Protein AF-A0A944YW62-F1 (afdb_monomer_lite)

pLDDT: mean 76.01, std 12.72, range [38.03, 91.94]

Radius of gyration: 15.06 Å; chains: 1; bounding box: 38×23×49 Å

Secondary structure (DSSP, 8-state):
-HHHHHHHHHHHH----SSTTHHHHHHHHHHHHHHHHHHHHHHHTTTSTHHHHHHHHHHHHHHHHHHHHHHT-S-HHHHHHHHHHHHHHHHHHHHHHHHHT---HHHHHHHHHHHHHHHHHHHHHHHHHHHT--

Sequence (134 aa):
LGAMIALAGRYISGITPRNPWLNPLVLILASGVGWILALEFGSEYWKMVWSWIGSGIIGGVFVGIGLVIAWRLKRIWMVIVLTTLAGGLGGLVFALSDFFGFDEFFPLFITWQGILLLGIGIAIQIDSRKSSIF

Foldseek 3Di:
DLVVLLVLLCVLQVDQFPDNPVLSVLLVVLLVVLQVVLVVQCVVCVVDLCSLLVSLLSNLQSNLVSLCRSRVQPPSVQSNVLSSVLSNVLSVLVSVCVVVVNPCPPVSVVVSVVSNSVSSSVSSVVSVVVVVPD

Structure (mmCIF, N/CA/C/O backbone):
data_AF-A0A944YW62-F1
#
_entry.id   AF-A0A944YW62-F1
#
loop_
_atom_site.group_PDB
_atom_site.id
_atom_site.type_symbol
_atom_site.label_atom_id
_atom_site.label_alt_id
_atom_site.label_comp_id
_atom_site.label_asym_id
_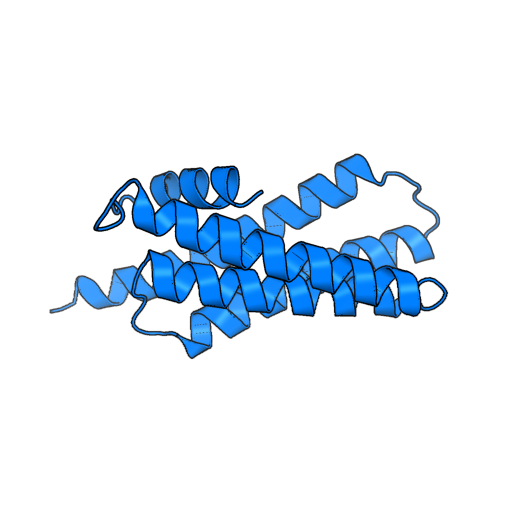atom_site.label_entity_id
_atom_site.label_seq_id
_atom_site.pdbx_PDB_ins_code
_atom_site.Cartn_x
_atom_site.Cartn_y
_atom_site.Cartn_z
_atom_site.occupancy
_atom_site.B_iso_or_equiv
_atom_site.auth_seq_id
_atom_site.auth_comp_id
_atom_site.auth_asym_id
_atom_site.auth_atom_id
_atom_site.pdbx_PDB_model_num
ATOM 1 N N . LEU A 1 1 ? -6.628 -8.048 -4.691 1.00 55.25 1 LEU A N 1
ATOM 2 C CA . LEU A 1 1 ? -5.844 -7.237 -3.731 1.00 55.25 1 LEU A CA 1
ATOM 3 C C . LEU A 1 1 ? -6.602 -6.931 -2.441 1.00 55.25 1 LEU A C 1
ATOM 5 O O . LEU A 1 1 ? -6.237 -7.471 -1.408 1.00 55.25 1 LEU A O 1
ATOM 9 N N . GLY A 1 2 ? -7.685 -6.148 -2.489 1.00 49.56 2 GLY A N 1
ATOM 10 C CA . GLY A 1 2 ? -8.418 -5.742 -1.282 1.00 49.56 2 GLY A CA 1
ATOM 11 C C . GLY A 1 2 ? -8.929 -6.901 -0.414 1.00 49.56 2 GLY A C 1
ATOM 12 O O . GLY A 1 2 ? -8.899 -6.797 0.803 1.00 49.56 2 GLY A O 1
ATOM 13 N N . ALA A 1 3 ? -9.302 -8.041 -1.011 1.00 50.75 3 ALA A N 1
ATOM 14 C CA . ALA A 1 3 ? -9.676 -9.244 -0.260 1.00 50.75 3 ALA A CA 1
ATOM 15 C C . ALA A 1 3 ? -8.488 -9.863 0.505 1.00 50.75 3 ALA A C 1
ATOM 17 O O . ALA A 1 3 ? -8.643 -10.269 1.653 1.00 50.75 3 ALA A O 1
ATOM 18 N N . MET A 1 4 ? -7.288 -9.876 -0.092 1.00 58.91 4 MET A N 1
ATOM 19 C CA . MET A 1 4 ? -6.062 -10.326 0.582 1.00 58.91 4 MET A CA 1
ATOM 20 C C . MET A 1 4 ? -5.639 -9.349 1.678 1.00 58.91 4 MET A C 1
ATOM 22 O O . MET A 1 4 ? -5.284 -9.785 2.764 1.00 58.91 4 MET A O 1
ATOM 26 N N . ILE A 1 5 ? -5.750 -8.039 1.433 1.00 58.56 5 ILE A N 1
ATOM 27 C CA . ILE A 1 5 ? -5.495 -7.008 2.447 1.00 58.56 5 ILE A CA 1
ATOM 28 C C . ILE A 1 5 ? -6.485 -7.142 3.611 1.00 58.56 5 ILE A C 1
ATOM 30 O O . ILE A 1 5 ? -6.089 -7.040 4.768 1.00 58.56 5 ILE A O 1
ATOM 34 N N . ALA A 1 6 ? -7.756 -7.436 3.333 1.00 58.38 6 ALA A N 1
ATOM 35 C CA . ALA A 1 6 ? -8.756 -7.646 4.371 1.00 58.38 6 ALA A CA 1
ATOM 36 C C . ALA A 1 6 ? -8.496 -8.916 5.198 1.00 58.38 6 ALA A C 1
ATOM 38 O O . ALA A 1 6 ? -8.597 -8.880 6.425 1.00 58.38 6 ALA A O 1
ATOM 39 N N . LEU A 1 7 ? -8.134 -10.026 4.545 1.00 60.62 7 LEU A N 1
ATOM 40 C CA . LEU A 1 7 ? -7.780 -11.282 5.215 1.00 60.62 7 LEU A CA 1
ATOM 41 C C . LEU A 1 7 ? -6.497 -11.143 6.043 1.00 60.62 7 LEU A C 1
ATOM 43 O O . LEU A 1 7 ? -6.485 -11.529 7.210 1.00 60.62 7 LEU A O 1
ATOM 47 N N . ALA A 1 8 ? -5.452 -10.537 5.480 1.00 60.47 8 ALA A N 1
ATOM 48 C CA . ALA A 1 8 ? -4.191 -10.285 6.170 1.00 60.47 8 ALA A CA 1
ATOM 49 C C . ALA A 1 8 ? -4.368 -9.295 7.329 1.00 60.47 8 ALA A C 1
ATOM 51 O O . ALA A 1 8 ? -3.894 -9.554 8.430 1.00 60.47 8 ALA A O 1
ATOM 52 N N . GLY A 1 9 ? -5.1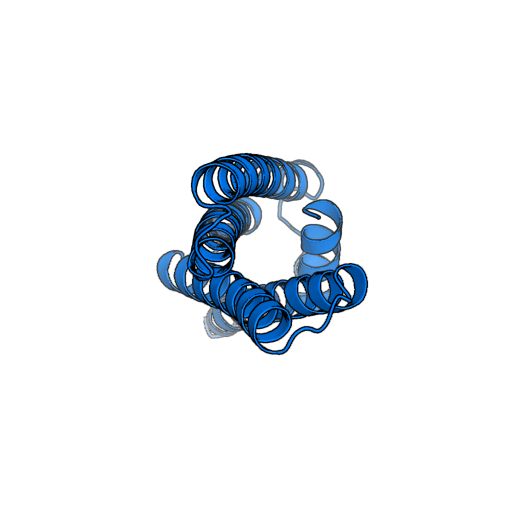21 -8.208 7.133 1.00 57.47 9 GLY A N 1
ATOM 53 C CA . GLY A 1 9 ? -5.466 -7.264 8.196 1.00 57.47 9 GLY A CA 1
ATOM 54 C C . GLY A 1 9 ? -6.230 -7.934 9.339 1.00 57.47 9 GLY A C 1
ATOM 55 O O . GLY A 1 9 ? -5.921 -7.702 10.506 1.00 57.47 9 GLY A O 1
ATOM 56 N N . ARG A 1 10 ? -7.174 -8.832 9.032 1.00 59.56 10 ARG A N 1
ATOM 57 C CA . ARG A 1 10 ? -7.897 -9.624 10.042 1.00 59.56 10 ARG A CA 1
ATOM 58 C C . ARG A 1 10 ? -6.978 -10.599 10.785 1.00 59.56 10 ARG A C 1
ATOM 60 O O . ARG A 1 10 ? -7.080 -10.699 12.003 1.00 59.56 10 ARG A O 1
ATOM 67 N N . TYR A 1 11 ? -6.085 -11.285 10.072 1.00 59.00 11 TYR A N 1
ATOM 68 C CA . TYR A 1 11 ? -5.143 -12.244 10.658 1.00 59.00 11 TYR A CA 1
ATOM 69 C C . TYR A 1 11 ? -4.089 -11.562 11.547 1.00 59.00 11 TYR A C 1
ATOM 71 O O . TYR A 1 11 ? -3.813 -12.032 12.644 1.00 59.00 11 TYR A O 1
ATOM 79 N N . ILE A 1 12 ? -3.543 -10.423 11.108 1.00 58.00 12 ILE A N 1
ATOM 80 C CA . ILE A 1 12 ? -2.482 -9.683 11.812 1.00 58.00 12 ILE A CA 1
ATOM 81 C C . ILE A 1 12 ? -3.028 -8.898 13.009 1.00 58.00 12 ILE A C 1
ATOM 83 O O . ILE A 1 12 ? -2.352 -8.782 14.028 1.00 58.00 12 ILE A O 1
ATOM 87 N N . SER A 1 13 ? -4.225 -8.320 12.892 1.00 53.41 13 SER A N 1
ATOM 88 C CA . SER A 1 13 ? -4.772 -7.467 13.952 1.00 53.41 13 SER A CA 1
ATOM 89 C C . SER A 1 13 ? -5.420 -8.249 15.089 1.00 53.41 13 SER A C 1
ATOM 91 O O . SER A 1 13 ? -5.558 -7.701 16.176 1.00 53.41 13 SER A O 1
ATOM 93 N N . GLY A 1 14 ? -5.864 -9.492 14.855 1.00 52.81 14 GLY A N 1
ATOM 94 C CA . GLY A 1 14 ? -6.710 -10.227 15.805 1.00 52.81 14 GLY A CA 1
ATOM 95 C C . GLY A 1 14 ? -8.065 -9.549 16.075 1.00 52.81 14 GLY A C 1
ATOM 96 O O . GLY A 1 14 ? -8.836 -10.020 16.907 1.00 52.81 14 GLY A O 1
ATOM 97 N N . ILE A 1 15 ? -8.370 -8.451 15.373 1.00 51.44 15 ILE A N 1
ATOM 98 C CA . ILE A 1 15 ? -9.554 -7.620 15.570 1.00 51.44 15 ILE A CA 1
ATOM 99 C C . ILE A 1 15 ? -10.524 -7.907 14.428 1.00 51.44 15 ILE A C 1
ATOM 101 O O . ILE A 1 15 ? -10.248 -7.654 13.252 1.00 51.44 15 ILE A O 1
ATOM 105 N N . THR A 1 16 ? -11.699 -8.424 14.772 1.00 51.44 16 THR A N 1
ATOM 106 C CA . THR A 1 16 ? -12.803 -8.586 13.828 1.00 51.44 16 THR A CA 1
ATOM 107 C C . THR A 1 16 ? -13.298 -7.200 13.397 1.00 51.44 16 THR A C 1
ATOM 109 O O . THR A 1 16 ? -13.665 -6.397 14.260 1.00 51.44 16 THR A O 1
ATOM 112 N N . PRO A 1 17 ? -13.345 -6.879 12.090 1.00 52.19 17 PRO A N 1
ATOM 113 C CA . PRO A 1 17 ? -13.990 -5.653 11.640 1.00 52.19 17 PRO A CA 1
ATOM 114 C C . PRO A 1 17 ? -15.444 -5.627 12.128 1.00 52.19 17 PRO A C 1
ATOM 116 O O . PRO A 1 17 ? -16.146 -6.636 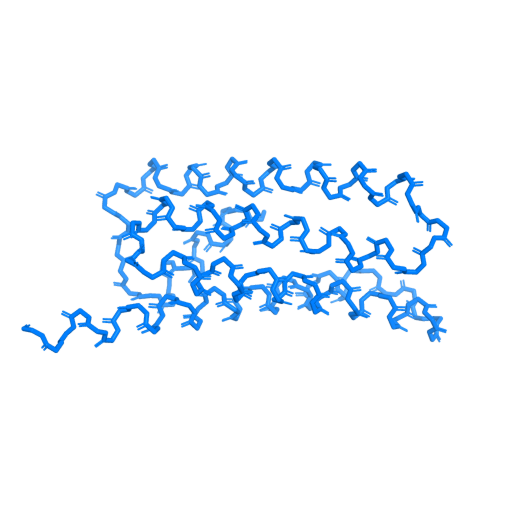12.058 1.00 52.19 17 PRO A O 1
ATOM 119 N N . ARG A 1 18 ? -15.892 -4.467 12.627 1.00 53.34 18 ARG A N 1
ATOM 120 C CA . ARG A 1 18 ? -17.188 -4.292 13.316 1.00 53.34 18 ARG A CA 1
ATOM 121 C C . ARG A 1 18 ? -18.387 -4.779 12.492 1.00 53.34 18 ARG A C 1
ATOM 123 O O . ARG A 1 18 ? -19.376 -5.217 13.068 1.00 53.34 18 ARG A O 1
ATOM 130 N N . ASN A 1 19 ? -18.280 -4.725 11.161 1.00 61.28 19 ASN A N 1
ATOM 131 C CA . ASN A 1 19 ? -19.125 -5.484 10.248 1.00 61.28 19 ASN A CA 1
ATOM 132 C C . ASN A 1 19 ? -18.226 -6.301 9.294 1.00 61.28 19 ASN A C 1
ATOM 134 O O . ASN A 1 19 ? -17.535 -5.706 8.461 1.00 61.28 19 ASN A O 1
ATOM 138 N N . PRO A 1 20 ? -18.215 -7.642 9.399 1.00 59.66 20 PRO A N 1
ATOM 139 C CA . PRO A 1 20 ? -17.287 -8.498 8.664 1.00 59.66 20 PRO A CA 1
ATOM 140 C C . PRO A 1 20 ? -17.522 -8.530 7.148 1.00 59.66 20 PRO A C 1
ATOM 142 O O . PRO A 1 20 ? -16.681 -9.070 6.441 1.00 59.66 20 PRO A O 1
ATOM 145 N N . TRP A 1 21 ? -18.616 -7.946 6.647 1.00 58.00 21 TRP A N 1
ATOM 146 C CA . TRP A 1 21 ? -18.933 -7.892 5.216 1.00 58.00 21 TRP A CA 1
ATOM 147 C C . TRP A 1 21 ? -18.761 -6.496 4.607 1.00 58.00 21 TRP A C 1
ATOM 149 O O . TRP A 1 21 ? -18.099 -6.352 3.582 1.00 58.00 21 TRP A O 1
ATOM 159 N N . LEU A 1 22 ? -19.299 -5.453 5.248 1.00 66.00 22 LEU A N 1
ATOM 160 C CA . LEU A 1 22 ? -19.248 -4.087 4.703 1.00 66.00 22 LEU A CA 1
ATOM 161 C C . LEU A 1 22 ? -17.850 -3.461 4.781 1.00 66.00 22 LEU A C 1
ATOM 163 O O . LEU A 1 22 ? -17.435 -2.763 3.860 1.00 66.00 22 LEU A O 1
ATOM 167 N N . ASN A 1 23 ? -17.097 -3.727 5.848 1.00 69.50 23 ASN A N 1
ATOM 168 C CA . ASN A 1 23 ? -15.793 -3.095 6.040 1.00 69.50 23 ASN A CA 1
ATOM 169 C C . ASN A 1 23 ? -14.734 -3.615 5.047 1.00 69.50 23 ASN A C 1
ATOM 171 O O . ASN A 1 23 ? -14.057 -2.792 4.429 1.00 69.50 23 ASN A O 1
ATOM 175 N N . PRO A 1 24 ? -14.612 -4.936 4.801 1.00 65.69 24 PRO A N 1
ATOM 176 C CA . PRO A 1 24 ? -13.760 -5.439 3.724 1.00 65.69 24 PRO A CA 1
ATOM 177 C C . PRO A 1 24 ? -14.172 -4.913 2.352 1.00 65.69 24 PRO A C 1
ATOM 179 O O . PRO A 1 24 ? -13.308 -4.625 1.532 1.00 65.69 24 PRO A O 1
ATOM 182 N N . LEU A 1 25 ? -15.476 -4.753 2.107 1.00 74.75 25 LEU A N 1
ATOM 183 C CA . LEU A 1 25 ? -15.992 -4.258 0.835 1.00 74.75 25 LEU A CA 1
ATOM 184 C C . LEU A 1 25 ? -15.579 -2.803 0.580 1.00 74.75 25 LEU A C 1
ATOM 186 O O . LEU A 1 25 ? -15.106 -2.495 -0.510 1.00 74.75 25 LEU A O 1
ATOM 190 N N . VAL A 1 26 ? -15.648 -1.930 1.589 1.00 79.62 26 VAL A N 1
ATOM 191 C CA . VAL A 1 26 ? -15.151 -0.546 1.480 1.00 79.62 26 VAL A CA 1
ATOM 192 C C . VAL A 1 26 ? -13.651 -0.510 1.194 1.00 79.62 26 VAL A C 1
ATOM 194 O O . VAL A 1 26 ? -13.212 0.236 0.321 1.00 79.62 26 VAL A O 1
ATOM 197 N N . LEU A 1 27 ? -12.863 -1.345 1.876 1.00 80.25 27 LEU A N 1
ATOM 198 C CA . LEU A 1 27 ? -11.428 -1.450 1.614 1.00 80.25 27 LEU A CA 1
ATOM 199 C C . LEU A 1 27 ? -11.150 -1.945 0.186 1.00 80.25 27 LEU A C 1
ATOM 201 O O . LEU A 1 27 ? -10.259 -1.416 -0.479 1.00 80.25 27 LEU A O 1
ATOM 205 N N . ILE A 1 28 ? -11.902 -2.940 -0.294 1.00 75.81 28 ILE A N 1
ATOM 206 C CA . ILE A 1 28 ? -11.786 -3.471 -1.658 1.00 75.81 28 ILE A CA 1
ATOM 207 C C . ILE A 1 28 ? -12.104 -2.392 -2.688 1.00 75.81 28 ILE A C 1
ATOM 209 O O . ILE A 1 28 ? -11.326 -2.222 -3.622 1.00 75.81 28 ILE A O 1
ATOM 213 N N . LEU A 1 29 ? -13.198 -1.652 -2.504 1.00 82.50 29 LEU A N 1
ATOM 214 C CA . LEU A 1 29 ? -13.597 -0.580 -3.413 1.00 82.50 29 LEU A CA 1
ATOM 215 C C . LEU A 1 29 ? -12.568 0.552 -3.423 1.00 82.50 29 LEU A C 1
ATOM 217 O O . LEU A 1 29 ? -12.116 0.941 -4.494 1.00 82.50 29 LEU A O 1
ATOM 221 N N . ALA A 1 30 ? -12.131 1.022 -2.252 1.00 85.38 30 ALA A N 1
ATOM 222 C CA . ALA A 1 30 ? -11.110 2.063 -2.151 1.00 85.38 30 ALA A CA 1
ATOM 223 C C . ALA A 1 30 ? -9.786 1.625 -2.796 1.00 85.38 30 ALA A C 1
ATOM 225 O O . ALA A 1 30 ? -9.203 2.372 -3.577 1.00 85.38 30 ALA A O 1
ATOM 226 N N . SER A 1 31 ? -9.354 0.384 -2.545 1.00 84.25 31 SER A N 1
ATOM 227 C CA . SER A 1 31 ? -8.164 -0.186 -3.190 1.00 84.25 31 SER A CA 1
ATOM 228 C C . SER A 1 31 ? -8.340 -0.307 -4.705 1.00 84.25 31 SER A C 1
ATOM 230 O O . SER A 1 31 ? -7.392 -0.072 -5.442 1.00 84.25 31 SER A O 1
ATOM 232 N N . GLY A 1 32 ? -9.537 -0.674 -5.174 1.00 81.75 32 GLY A N 1
ATOM 233 C CA . GLY A 1 32 ? -9.856 -0.775 -6.597 1.00 81.75 32 GLY A CA 1
ATOM 234 C C . GLY A 1 32 ? -9.768 0.575 -7.302 1.00 81.75 32 GLY A C 1
ATOM 235 O O . GLY A 1 32 ? -9.101 0.676 -8.325 1.00 81.75 32 GLY A O 1
ATOM 236 N N . VAL A 1 33 ? -10.354 1.622 -6.713 1.00 87.75 33 VAL A N 1
ATOM 237 C CA . VAL A 1 33 ? -10.249 3.000 -7.225 1.00 87.75 33 VAL A CA 1
ATOM 238 C C . VAL A 1 33 ? -8.791 3.456 -7.261 1.00 87.75 33 VAL A C 1
ATOM 240 O O . VAL A 1 33 ? -8.328 3.946 -8.287 1.00 87.75 33 VAL A O 1
ATOM 243 N N . GLY A 1 34 ? -8.045 3.233 -6.176 1.00 87.50 34 GLY A N 1
ATOM 244 C CA . GLY A 1 34 ? -6.621 3.560 -6.126 1.00 87.50 34 GLY A CA 1
ATOM 245 C C . GLY A 1 34 ? -5.799 2.845 -7.192 1.00 87.50 34 GLY A C 1
ATOM 246 O O . GLY A 1 34 ? -4.876 3.430 -7.748 1.00 87.50 34 GLY A O 1
ATOM 247 N N . TRP A 1 35 ? -6.146 1.597 -7.503 1.00 83.44 35 TRP A N 1
ATOM 248 C CA . TRP A 1 35 ? -5.459 0.816 -8.525 1.00 83.44 35 TRP A CA 1
ATOM 249 C C . TRP A 1 35 ? -5.762 1.310 -9.942 1.00 83.44 35 TRP A C 1
ATOM 251 O O . TRP A 1 35 ? -4.844 1.415 -10.747 1.00 83.44 35 TRP A O 1
ATOM 261 N N . ILE A 1 36 ? -7.016 1.674 -10.231 1.00 87.56 36 ILE A N 1
ATOM 262 C CA . ILE A 1 36 ? -7.400 2.269 -11.522 1.00 87.56 36 ILE A CA 1
ATOM 263 C C . ILE A 1 36 ? -6.635 3.577 -11.748 1.00 87.56 36 ILE A C 1
ATOM 265 O O . ILE A 1 36 ? -5.987 3.733 -12.777 1.00 87.56 36 ILE A O 1
ATOM 269 N N . LEU A 1 37 ? -6.620 4.468 -10.753 1.00 88.75 37 LEU A N 1
ATOM 270 C CA . LEU A 1 37 ? -5.902 5.744 -10.848 1.00 88.75 37 LEU A CA 1
ATOM 271 C C . LEU A 1 37 ? -4.383 5.559 -10.951 1.00 88.75 37 LEU A C 1
ATOM 273 O O . LEU A 1 37 ? -3.715 6.299 -11.667 1.00 88.75 37 LEU A O 1
ATOM 277 N N . ALA A 1 38 ? -3.827 4.563 -10.257 1.00 87.00 38 ALA A N 1
ATOM 278 C CA . ALA A 1 38 ? -2.415 4.218 -10.372 1.00 87.00 38 ALA A CA 1
ATOM 279 C C . ALA A 1 38 ? -2.062 3.714 -11.782 1.00 87.00 38 ALA A C 1
ATOM 281 O O . ALA A 1 38 ? -1.000 4.054 -12.294 1.00 87.00 38 ALA A O 1
ATOM 282 N N . LEU A 1 39 ? -2.943 2.939 -12.426 1.00 83.62 39 LEU A N 1
ATOM 283 C CA . LEU A 1 39 ? -2.748 2.496 -13.808 1.00 83.62 39 LEU A CA 1
ATOM 284 C C . LEU A 1 39 ? -2.861 3.644 -14.808 1.00 83.62 39 LEU A C 1
ATOM 286 O O . LEU A 1 39 ? -2.031 3.728 -15.709 1.00 83.62 39 LEU A O 1
ATOM 290 N N . GLU A 1 40 ? -3.849 4.525 -14.649 1.00 89.50 40 GLU A N 1
ATOM 291 C CA . GLU A 1 40 ? -3.995 5.714 -15.497 1.00 89.50 40 GLU A CA 1
ATOM 292 C C . GLU A 1 40 ? -2.735 6.581 -15.418 1.00 89.50 40 GLU A C 1
ATOM 294 O O . GLU A 1 40 ? -2.102 6.835 -16.444 1.00 89.50 40 GLU A O 1
ATOM 299 N N . PHE A 1 41 ? -2.292 6.911 -14.201 1.00 89.12 41 PHE A N 1
ATOM 300 C CA . PHE A 1 41 ? -1.063 7.670 -13.977 1.00 89.12 41 PHE A CA 1
ATOM 301 C C . PHE A 1 41 ? 0.170 6.962 -14.559 1.00 89.12 41 PHE A C 1
ATOM 303 O O . PHE A 1 41 ? 0.961 7.564 -15.283 1.00 89.12 41 PHE A O 1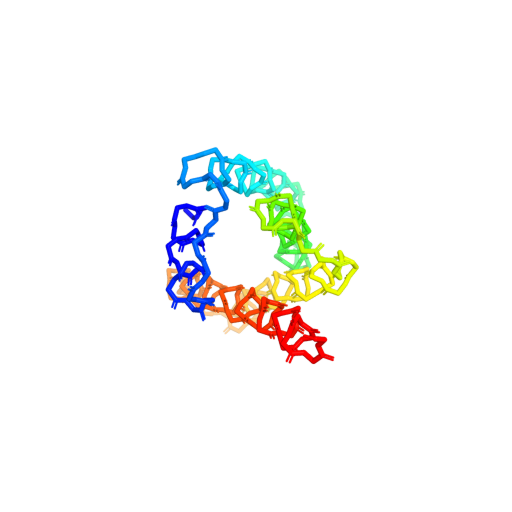
ATOM 310 N N . GLY A 1 42 ? 0.335 5.666 -14.287 1.00 84.69 42 GLY A N 1
ATOM 311 C CA . GLY A 1 42 ? 1.444 4.880 -14.823 1.00 84.69 42 GLY A CA 1
ATOM 312 C C . GLY A 1 42 ? 1.463 4.848 -16.354 1.00 84.69 42 GLY A C 1
ATOM 313 O O . GLY A 1 42 ? 2.530 4.946 -16.952 1.00 84.69 42 GLY A O 1
ATOM 314 N N . SER A 1 43 ? 0.293 4.771 -16.993 1.00 83.75 43 SER A N 1
ATOM 315 C CA . SER A 1 43 ? 0.168 4.755 -18.455 1.00 83.75 43 SER A CA 1
ATOM 316 C C . SER A 1 43 ? 0.499 6.104 -19.096 1.00 83.75 43 SER A C 1
ATOM 318 O O . SER A 1 43 ? 1.165 6.147 -20.132 1.00 83.75 43 SER A O 1
ATOM 320 N N . GLU A 1 44 ? 0.105 7.207 -18.456 1.00 88.69 44 GLU A N 1
ATOM 321 C CA . GLU A 1 44 ? 0.380 8.563 -18.932 1.00 88.69 44 GLU A CA 1
ATOM 322 C C . GLU A 1 44 ? 1.875 8.899 -18.827 1.00 88.69 44 GLU A C 1
ATOM 324 O O . GLU A 1 44 ? 2.464 9.476 -19.743 1.00 88.69 44 GLU A O 1
ATOM 329 N N . TYR A 1 45 ? 2.521 8.453 -17.746 1.00 85.50 45 TYR A N 1
ATOM 330 C CA . TYR A 1 45 ? 3.925 8.743 -17.453 1.00 85.50 45 TYR A CA 1
ATOM 331 C C . TYR A 1 45 ? 4.877 7.568 -17.720 1.00 85.50 45 TYR A C 1
ATOM 333 O O . TYR A 1 45 ? 6.005 7.591 -17.234 1.00 85.50 45 TYR A O 1
ATOM 341 N N . TRP A 1 46 ? 4.482 6.568 -18.518 1.00 78.62 46 TRP A N 1
ATOM 342 C CA . TRP A 1 46 ? 5.195 5.281 -18.641 1.00 78.62 46 TRP A CA 1
ATOM 343 C C . TRP A 1 46 ? 6.682 5.388 -19.020 1.00 78.62 46 TRP A C 1
ATOM 345 O O . TRP A 1 46 ? 7.482 4.534 -18.655 1.00 78.62 46 TRP A O 1
ATOM 355 N N . LYS A 1 47 ? 7.076 6.453 -19.734 1.00 77.75 47 LYS A N 1
ATOM 356 C CA . LYS A 1 47 ? 8.476 6.713 -20.128 1.00 77.75 47 LYS A CA 1
ATOM 357 C C . LYS A 1 47 ? 9.351 7.247 -18.994 1.00 77.75 47 LYS A C 1
ATOM 359 O O . LYS A 1 47 ? 10.562 7.369 -19.159 1.00 77.75 47 LYS A O 1
ATOM 364 N N . MET A 1 48 ? 8.753 7.643 -17.876 1.00 81.31 48 MET A N 1
ATOM 365 C CA . MET A 1 48 ? 9.465 8.161 -16.718 1.00 81.31 48 MET A CA 1
ATOM 366 C C . MET A 1 48 ? 9.576 7.066 -15.666 1.00 81.31 48 MET A C 1
ATOM 368 O O . MET A 1 48 ? 8.567 6.555 -15.191 1.00 81.31 48 MET A O 1
ATOM 372 N N . VAL A 1 49 ? 10.797 6.778 -15.218 1.00 73.69 49 VAL A N 1
ATOM 373 C CA . VAL A 1 49 ? 11.073 5.824 -14.124 1.00 73.69 49 VAL A CA 1
ATOM 374 C C . VAL A 1 49 ? 10.303 6.188 -12.840 1.00 73.69 49 VAL A C 1
ATOM 376 O O . VAL A 1 49 ? 9.871 5.322 -12.083 1.00 73.69 49 VAL A O 1
ATOM 379 N N . TRP A 1 50 ? 10.047 7.482 -12.625 1.00 79.44 50 TRP A N 1
ATOM 380 C CA . TRP A 1 50 ? 9.251 7.996 -11.505 1.00 79.44 50 TRP A CA 1
ATOM 381 C C . TRP A 1 50 ? 7.765 7.609 -11.549 1.00 79.44 50 TRP A C 1
ATOM 383 O O . TRP A 1 50 ? 7.083 7.721 -10.528 1.00 79.44 50 TRP A O 1
ATOM 393 N N . SER A 1 51 ? 7.258 7.130 -12.688 1.00 85.94 51 SER A N 1
ATOM 394 C CA . SER A 1 51 ? 5.862 6.703 -12.839 1.00 85.94 51 SER A CA 1
ATOM 395 C C . SER A 1 51 ? 5.508 5.546 -11.907 1.00 85.94 51 SER A C 1
ATOM 397 O O . SER A 1 51 ? 4.431 5.559 -11.309 1.00 85.94 51 SER A O 1
ATOM 399 N N . TRP A 1 52 ? 6.435 4.609 -11.681 1.00 82.94 52 TRP A N 1
ATOM 400 C CA . TRP A 1 52 ? 6.263 3.494 -10.744 1.00 82.94 52 TRP A CA 1
ATOM 401 C C . TRP A 1 52 ? 6.075 3.976 -9.303 1.00 82.94 52 TRP A C 1
ATOM 403 O O . TRP A 1 52 ? 5.166 3.532 -8.600 1.00 82.94 52 TRP A O 1
ATOM 413 N N . ILE A 1 53 ? 6.897 4.940 -8.878 1.00 87.44 53 ILE A N 1
ATOM 414 C CA . ILE A 1 53 ? 6.830 5.536 -7.538 1.00 87.44 53 ILE A CA 1
ATOM 415 C C . ILE A 1 53 ? 5.518 6.310 -7.371 1.00 87.44 53 ILE A C 1
ATOM 417 O O . ILE A 1 53 ? 4.815 6.114 -6.378 1.00 87.44 53 ILE A O 1
ATOM 421 N N . GLY A 1 54 ? 5.153 7.145 -8.349 1.00 87.25 54 GLY A N 1
ATOM 422 C CA . GLY A 1 54 ? 3.909 7.920 -8.319 1.00 87.25 54 GLY A CA 1
ATOM 423 C C . GLY A 1 54 ? 2.660 7.034 -8.286 1.00 87.25 54 GLY A C 1
ATOM 424 O O . GLY A 1 54 ? 1.785 7.235 -7.444 1.00 87.25 54 GLY A O 1
ATOM 425 N N . SER A 1 55 ? 2.632 5.981 -9.106 1.00 87.94 55 SER A N 1
ATOM 426 C CA . SER A 1 55 ? 1.559 4.977 -9.112 1.00 87.94 55 SER A CA 1
ATOM 427 C C . SER A 1 55 ? 1.419 4.296 -7.747 1.00 87.94 55 SER A C 1
ATOM 429 O O . SER A 1 55 ? 0.310 4.100 -7.246 1.00 87.94 55 SER A O 1
ATOM 431 N N . GLY A 1 56 ? 2.543 3.989 -7.092 1.00 87.44 56 GLY A N 1
ATOM 432 C CA . GLY A 1 56 ? 2.531 3.406 -5.755 1.00 87.44 56 GLY A CA 1
ATOM 433 C C . GLY A 1 56 ? 2.098 4.344 -4.645 1.00 87.44 56 GLY A C 1
ATOM 434 O O . GLY A 1 56 ? 1.387 3.907 -3.740 1.00 87.44 56 GLY A O 1
ATOM 435 N N . ILE A 1 57 ? 2.442 5.626 -4.732 1.00 91.94 57 ILE A N 1
ATOM 436 C CA . ILE A 1 57 ? 1.932 6.656 -3.820 1.00 91.94 57 ILE A CA 1
ATOM 437 C C . ILE A 1 57 ? 0.407 6.751 -3.947 1.00 91.94 57 ILE A C 1
ATOM 439 O O . ILE A 1 57 ? -0.288 6.667 -2.934 1.00 91.94 57 ILE A O 1
ATOM 443 N N . ILE A 1 58 ? -0.121 6.842 -5.173 1.00 91.62 58 ILE A N 1
ATOM 444 C CA . ILE A 1 58 ? -1.569 6.913 -5.437 1.00 91.62 58 ILE A CA 1
ATOM 445 C C . ILE A 1 58 ? -2.275 5.684 -4.855 1.00 91.62 58 ILE A C 1
ATOM 447 O O . ILE A 1 58 ? -3.190 5.821 -4.039 1.00 91.62 58 ILE A O 1
ATOM 451 N N . GLY A 1 59 ? -1.805 4.480 -5.193 1.00 88.12 59 GLY A N 1
ATOM 452 C CA . GLY A 1 59 ? -2.366 3.242 -4.653 1.00 88.12 59 GLY A CA 1
ATOM 453 C C . GLY A 1 59 ? -2.318 3.193 -3.119 1.00 88.12 59 GLY A C 1
ATOM 454 O O . GLY A 1 59 ? -3.314 2.859 -2.475 1.00 88.12 59 GLY A O 1
ATOM 455 N N . GLY A 1 60 ? -1.192 3.586 -2.519 1.00 87.50 60 GLY A N 1
ATOM 456 C CA . GLY A 1 60 ? -0.986 3.591 -1.069 1.00 87.50 60 GLY A CA 1
ATOM 457 C C . GLY A 1 60 ? -1.889 4.567 -0.305 1.00 87.50 60 GLY A C 1
ATOM 458 O O . GLY A 1 60 ? -2.371 4.226 0.782 1.00 87.50 60 GLY A O 1
ATOM 459 N N . VAL A 1 61 ? -2.183 5.743 -0.872 1.00 91.19 61 VAL A N 1
ATOM 460 C CA . VAL A 1 61 ? -3.129 6.716 -0.293 1.00 91.19 61 VAL A CA 1
ATOM 461 C C . VAL A 1 61 ? -4.531 6.114 -0.221 1.00 91.19 61 VAL A C 1
ATOM 463 O O . VAL A 1 61 ? -5.153 6.104 0.843 1.00 91.19 61 VAL A O 1
ATOM 466 N N . PHE A 1 62 ? -5.018 5.565 -1.333 1.00 89.56 62 PHE A N 1
ATOM 467 C CA . PHE A 1 62 ? -6.365 4.998 -1.419 1.00 89.56 62 PHE A CA 1
ATOM 468 C C . PHE A 1 62 ? -6.542 3.756 -0.541 1.00 89.56 62 PHE A C 1
ATOM 470 O O . PHE A 1 62 ? -7.569 3.615 0.129 1.00 89.56 62 PHE A O 1
ATOM 477 N N . VAL A 1 63 ? -5.525 2.893 -0.469 1.00 85.94 63 VAL A N 1
ATOM 478 C CA . VAL A 1 63 ? -5.497 1.768 0.479 1.00 85.94 63 VAL A CA 1
ATOM 479 C C . VAL A 1 63 ? -5.554 2.277 1.923 1.00 85.94 63 VAL A C 1
ATOM 481 O O . VAL A 1 63 ? -6.326 1.747 2.721 1.00 85.94 63 VAL A O 1
ATOM 484 N N . GLY A 1 64 ? -4.804 3.332 2.256 1.00 86.31 64 GLY A N 1
ATOM 485 C CA . GLY A 1 64 ? -4.826 3.963 3.579 1.00 86.31 64 GLY A CA 1
ATOM 486 C C . GLY A 1 64 ? -6.196 4.510 3.965 1.00 86.31 64 GLY A C 1
ATOM 487 O O . GLY A 1 64 ? -6.688 4.226 5.057 1.00 86.31 64 GLY A O 1
ATOM 488 N N . ILE A 1 65 ? -6.849 5.237 3.055 1.00 88.06 65 ILE A N 1
ATOM 489 C CA . ILE A 1 65 ? -8.215 5.750 3.242 1.00 88.06 65 ILE A CA 1
ATOM 490 C C . ILE A 1 65 ? -9.193 4.590 3.458 1.00 88.06 65 ILE A C 1
ATOM 492 O O . ILE A 1 65 ? -9.966 4.598 4.420 1.00 88.06 65 ILE A O 1
ATOM 496 N N . GLY A 1 66 ? -9.121 3.561 2.609 1.00 85.06 66 GLY A N 1
ATOM 497 C CA . GLY A 1 66 ? -9.932 2.354 2.742 1.00 85.06 66 GLY A CA 1
ATOM 498 C C . GLY A 1 66 ? -9.744 1.676 4.097 1.00 85.06 66 GLY A C 1
ATOM 499 O O . GLY A 1 66 ? -10.725 1.282 4.724 1.00 85.06 66 GLY A O 1
ATOM 500 N N . LEU A 1 67 ? -8.504 1.602 4.587 1.00 81.75 67 LEU A N 1
ATOM 501 C CA . LEU A 1 67 ? -8.172 0.997 5.875 1.00 81.75 67 LEU A CA 1
ATOM 502 C C . LEU A 1 67 ? -8.727 1.808 7.050 1.00 81.75 67 LEU A C 1
ATOM 504 O O . LEU A 1 67 ? -9.329 1.241 7.962 1.00 81.75 67 LEU A O 1
ATOM 508 N N . VAL A 1 68 ? -8.574 3.134 7.010 1.00 85.50 68 VAL A N 1
ATOM 509 C CA . VAL A 1 68 ? -9.120 4.042 8.027 1.00 85.50 68 VAL A CA 1
ATOM 510 C C . VAL A 1 68 ? -10.633 3.887 8.131 1.00 85.50 68 VAL A C 1
ATOM 512 O O . VAL A 1 68 ? -11.151 3.770 9.240 1.00 85.50 68 VAL A O 1
ATOM 515 N N . ILE A 1 69 ? -11.344 3.845 7.003 1.00 82.50 69 ILE A N 1
ATOM 516 C CA . ILE A 1 69 ? -12.806 3.719 6.999 1.00 82.50 69 ILE A CA 1
ATOM 517 C C . ILE A 1 69 ? -13.226 2.315 7.454 1.00 82.50 69 ILE A C 1
ATOM 519 O O . ILE A 1 69 ? -14.099 2.179 8.314 1.00 82.50 69 ILE A O 1
ATOM 523 N N . ALA A 1 70 ? -12.578 1.273 6.928 1.00 80.25 70 ALA A N 1
ATOM 524 C CA . ALA A 1 70 ? -12.911 -0.118 7.223 1.00 80.25 70 ALA A CA 1
ATOM 525 C C . ALA A 1 70 ? -12.618 -0.518 8.682 1.00 80.25 70 ALA A C 1
ATOM 527 O O . ALA A 1 70 ? -13.351 -1.329 9.250 1.00 80.25 70 ALA A O 1
ATOM 528 N N . TRP A 1 71 ? -11.603 0.061 9.326 1.00 74.31 71 TRP A N 1
ATOM 529 C CA . TRP A 1 71 ? -11.261 -0.239 10.725 1.00 74.31 71 TRP A CA 1
ATOM 530 C C . TRP A 1 71 ? -11.567 0.895 11.715 1.00 74.31 71 TRP A C 1
ATOM 532 O O . TRP A 1 71 ? -11.353 0.713 12.910 1.00 74.31 71 TRP A O 1
ATOM 542 N N . ARG A 1 72 ? -12.114 2.036 11.263 1.00 76.56 72 ARG A N 1
ATOM 543 C CA . ARG A 1 72 ? -12.320 3.257 12.076 1.00 76.56 72 ARG A CA 1
ATOM 544 C C . ARG A 1 72 ? -11.085 3.622 12.909 1.00 76.56 72 ARG A C 1
ATOM 546 O O . ARG A 1 72 ? -11.196 3.942 14.094 1.00 76.56 72 ARG A O 1
ATOM 553 N N . LEU A 1 73 ? -9.914 3.545 12.279 1.00 77.62 73 LEU A N 1
ATOM 554 C CA . LEU A 1 73 ? -8.632 3.792 12.937 1.00 77.62 73 LEU A CA 1
ATOM 555 C C . LEU A 1 73 ? -8.593 5.228 13.461 1.00 77.62 73 LEU A C 1
ATOM 557 O O . LEU A 1 73 ? -8.939 6.171 12.744 1.00 77.62 73 LEU A O 1
ATOM 561 N N . LYS A 1 74 ? -8.177 5.405 14.718 1.00 78.38 74 LYS A N 1
ATOM 562 C CA . LYS A 1 74 ? -8.180 6.732 15.355 1.00 78.38 74 LYS A CA 1
ATOM 563 C C . LYS A 1 74 ? -7.043 7.601 14.830 1.00 78.38 74 LYS A C 1
ATOM 565 O O . LYS A 1 74 ? -7.174 8.822 14.760 1.00 78.38 74 LYS A O 1
ATOM 570 N N . ARG A 1 75 ? -5.924 6.987 14.435 1.00 80.25 75 ARG A N 1
ATOM 571 C CA . ARG A 1 75 ? -4.735 7.696 13.949 1.00 80.25 75 ARG A CA 1
ATOM 572 C C . ARG A 1 75 ? -4.673 7.787 12.419 1.00 80.25 75 ARG A C 1
ATOM 574 O O . ARG A 1 75 ? -3.709 7.345 11.798 1.00 80.25 75 ARG A O 1
ATOM 581 N N . ILE A 1 76 ? -5.691 8.420 11.834 1.00 85.19 76 ILE A N 1
ATOM 582 C CA . ILE A 1 76 ? -5.916 8.571 10.381 1.00 85.19 76 ILE A CA 1
ATOM 583 C C . ILE A 1 76 ? -4.641 8.969 9.622 1.00 85.19 76 ILE A C 1
ATOM 585 O O . ILE A 1 76 ? -4.215 8.267 8.709 1.00 85.19 76 ILE A O 1
ATOM 589 N N . TRP A 1 77 ? -3.998 10.061 10.044 1.00 84.19 77 TRP A N 1
ATOM 590 C CA . TRP A 1 77 ? -2.803 10.596 9.386 1.00 84.19 77 TRP A CA 1
ATOM 591 C C . TRP A 1 77 ? -1.643 9.606 9.346 1.00 84.19 77 TRP A C 1
ATOM 593 O O . TRP A 1 77 ? -0.988 9.460 8.322 1.00 84.19 77 TRP A O 1
ATOM 603 N N . MET A 1 78 ? -1.407 8.891 10.445 1.00 87.25 78 MET A N 1
ATOM 604 C CA . MET A 1 78 ? -0.312 7.929 10.515 1.00 87.25 78 MET A CA 1
ATOM 605 C C . MET A 1 78 ? -0.551 6.741 9.587 1.00 87.25 78 MET A C 1
ATOM 607 O O . MET A 1 78 ? 0.380 6.284 8.933 1.00 87.25 78 MET A O 1
ATOM 611 N N . VAL A 1 79 ? -1.793 6.260 9.521 1.00 85.38 79 VAL A N 1
ATOM 612 C CA . VAL A 1 79 ? -2.170 5.146 8.649 1.00 85.38 79 VAL A CA 1
ATOM 613 C C . VAL A 1 79 ? -1.945 5.525 7.193 1.00 85.38 79 VAL A C 1
ATOM 615 O O . VAL A 1 79 ? -1.245 4.805 6.492 1.00 85.38 79 VAL A O 1
ATOM 618 N N . ILE A 1 80 ? -2.470 6.677 6.767 1.00 87.56 80 ILE A N 1
ATOM 619 C CA . ILE A 1 80 ? -2.330 7.149 5.386 1.00 87.56 80 ILE A CA 1
ATOM 620 C C . ILE A 1 80 ? -0.853 7.355 5.036 1.00 87.56 80 ILE A C 1
ATOM 622 O O . ILE A 1 80 ? -0.420 6.925 3.971 1.00 87.56 80 ILE A O 1
ATOM 626 N N . VAL A 1 81 ? -0.057 7.954 5.929 1.00 89.19 81 VAL A N 1
ATOM 627 C CA . VAL A 1 81 ? 1.380 8.155 5.687 1.00 89.19 81 VAL A CA 1
ATOM 628 C C . VAL A 1 81 ? 2.100 6.817 5.543 1.00 89.19 81 VAL A C 1
ATOM 630 O O . VAL A 1 81 ? 2.846 6.637 4.586 1.00 89.19 81 VAL A O 1
ATOM 633 N N . LEU A 1 82 ? 1.854 5.855 6.436 1.00 86.62 82 LEU A N 1
ATOM 634 C CA . LEU A 1 82 ? 2.507 4.546 6.378 1.00 86.62 82 LEU A CA 1
ATOM 635 C C . LEU A 1 82 ? 2.127 3.753 5.126 1.00 86.62 82 LEU A C 1
ATOM 637 O O . LEU A 1 82 ? 3.007 3.173 4.494 1.00 86.62 82 LEU A O 1
ATOM 641 N N . THR A 1 83 ? 0.850 3.734 4.740 1.00 87.19 83 THR A N 1
ATOM 642 C CA . THR A 1 83 ? 0.415 3.018 3.531 1.00 87.19 83 THR A CA 1
ATOM 643 C C . THR A 1 83 ? 0.906 3.702 2.262 1.00 87.19 83 THR A C 1
ATOM 645 O O . THR A 1 83 ? 1.288 3.018 1.317 1.00 87.19 83 THR A O 1
ATOM 648 N N . THR A 1 84 ? 0.960 5.035 2.247 1.00 91.25 84 THR A N 1
ATOM 649 C CA . THR A 1 84 ? 1.525 5.815 1.135 1.00 91.25 84 THR A CA 1
ATOM 650 C C . THR A 1 84 ? 3.022 5.571 0.989 1.00 91.25 84 THR A C 1
ATOM 652 O O . THR A 1 84 ? 3.493 5.306 -0.114 1.00 91.25 84 THR A O 1
ATOM 655 N N . LEU A 1 85 ? 3.767 5.595 2.098 1.00 89.50 85 LEU A N 1
ATOM 656 C CA . LEU A 1 85 ? 5.196 5.292 2.101 1.00 89.50 85 LEU A CA 1
ATOM 657 C C . LEU A 1 85 ? 5.452 3.860 1.639 1.00 89.50 85 LEU A C 1
ATOM 659 O O . LEU A 1 85 ? 6.306 3.660 0.787 1.00 89.50 85 LEU A O 1
ATOM 663 N N . ALA A 1 86 ? 4.691 2.881 2.135 1.00 88.38 86 ALA A N 1
ATOM 664 C CA . ALA A 1 86 ? 4.804 1.489 1.705 1.00 88.38 86 ALA A CA 1
ATOM 665 C C . ALA A 1 86 ? 4.482 1.313 0.209 1.00 88.38 86 ALA A C 1
ATOM 667 O O . ALA A 1 86 ? 5.182 0.587 -0.498 1.00 88.38 86 ALA A O 1
ATOM 668 N N . GLY A 1 87 ? 3.459 2.014 -0.287 1.00 87.75 87 GLY A N 1
ATOM 669 C CA . GLY A 1 87 ? 3.097 2.030 -1.700 1.00 87.75 87 GLY A CA 1
ATOM 670 C C . GLY A 1 87 ? 4.200 2.616 -2.578 1.00 87.75 87 GLY A C 1
ATOM 671 O O . GLY A 1 87 ? 4.607 1.973 -3.545 1.00 87.75 87 GLY A O 1
ATOM 672 N N . GLY A 1 88 ? 4.736 3.779 -2.200 1.00 89.38 88 GLY A N 1
ATOM 673 C CA . GLY A 1 88 ? 5.859 4.418 -2.885 1.00 89.38 88 GLY A CA 1
ATOM 674 C C . GLY A 1 88 ? 7.151 3.600 -2.818 1.00 89.38 88 GLY A C 1
ATOM 675 O O . GLY A 1 88 ? 7.850 3.504 -3.822 1.00 89.38 88 GLY A O 1
ATOM 676 N N . LEU A 1 89 ? 7.448 2.949 -1.684 1.00 87.69 89 LEU A N 1
ATOM 677 C CA . LEU A 1 89 ? 8.619 2.076 -1.536 1.00 87.69 89 LEU A CA 1
ATOM 678 C C . LEU A 1 89 ? 8.548 0.882 -2.488 1.00 87.69 89 LEU A C 1
ATOM 680 O O . LEU A 1 89 ? 9.545 0.525 -3.104 1.00 87.69 89 LEU A O 1
ATOM 684 N N . GLY A 1 90 ? 7.375 0.265 -2.628 1.00 85.44 90 GLY A N 1
ATOM 685 C CA . GLY A 1 90 ? 7.216 -0.818 -3.590 1.00 85.44 90 GLY A CA 1
ATOM 686 C C . GLY A 1 90 ? 7.308 -0.339 -5.040 1.00 85.44 90 GLY A C 1
ATOM 687 O O . GLY A 1 90 ? 7.930 -1.013 -5.854 1.00 85.44 90 GLY A O 1
ATOM 688 N N . GLY A 1 91 ? 6.814 0.866 -5.345 1.00 84.50 91 GLY A N 1
ATOM 689 C CA . GLY A 1 91 ? 7.067 1.519 -6.634 1.00 84.50 91 GLY A CA 1
ATOM 690 C C . GLY A 1 91 ? 8.556 1.800 -6.885 1.00 84.50 91 GLY A C 1
ATOM 691 O O . GLY A 1 91 ? 9.034 1.643 -8.005 1.00 84.50 91 GLY A O 1
ATOM 692 N N . LEU A 1 92 ? 9.320 2.144 -5.843 1.00 87.00 92 LEU A N 1
ATOM 693 C CA . LEU A 1 92 ? 10.774 2.320 -5.923 1.00 87.00 92 LEU A CA 1
ATOM 694 C C . LEU A 1 92 ? 11.494 0.996 -6.215 1.00 87.00 92 LEU A C 1
ATOM 696 O O . LEU A 1 92 ? 12.442 0.989 -6.992 1.00 87.00 92 LEU A O 1
ATOM 700 N N . VAL A 1 93 ? 11.040 -0.120 -5.637 1.00 85.31 93 VAL A N 1
ATOM 701 C CA . VAL A 1 93 ? 11.581 -1.456 -5.950 1.00 85.31 93 VAL A CA 1
ATOM 702 C C . VAL A 1 93 ? 11.405 -1.776 -7.438 1.00 85.31 93 VAL A C 1
ATOM 704 O O . VAL A 1 93 ? 12.350 -2.243 -8.068 1.00 85.31 93 VAL A O 1
ATOM 707 N N . PHE A 1 94 ? 10.246 -1.451 -8.019 1.00 81.38 94 PHE A N 1
ATOM 708 C CA . PHE A 1 94 ? 10.016 -1.571 -9.464 1.00 81.38 94 PHE A CA 1
ATOM 709 C C . PHE A 1 94 ? 10.937 -0.665 -10.285 1.00 81.38 94 PHE A C 1
ATOM 711 O O . PHE A 1 94 ? 11.582 -1.135 -11.216 1.00 81.38 94 PHE A O 1
ATOM 718 N N . ALA A 1 95 ? 11.048 0.608 -9.906 1.00 82.19 95 ALA A N 1
ATOM 719 C CA . ALA A 1 95 ? 11.912 1.570 -10.585 1.00 82.19 95 ALA A CA 1
ATOM 720 C C . ALA A 1 95 ? 13.394 1.151 -10.581 1.00 82.19 95 ALA A C 1
ATOM 722 O O . ALA A 1 95 ? 14.082 1.293 -11.587 1.00 82.19 95 ALA A O 1
ATOM 723 N N . LEU A 1 96 ? 13.890 0.624 -9.456 1.00 82.94 96 LEU A N 1
ATOM 724 C CA . LEU A 1 96 ? 15.260 0.121 -9.349 1.00 82.94 96 LEU A CA 1
ATOM 725 C C . LEU A 1 96 ? 15.459 -1.142 -10.188 1.00 82.94 96 LEU A C 1
ATOM 727 O O . LEU A 1 96 ? 16.481 -1.274 -10.850 1.00 82.94 96 LEU A O 1
ATOM 731 N N . SER A 1 97 ? 14.486 -2.053 -10.184 1.00 81.12 97 SER A N 1
ATOM 732 C CA . SER A 1 97 ? 14.536 -3.270 -10.995 1.00 81.12 97 SER A CA 1
ATOM 733 C C . SER A 1 97 ? 14.647 -2.965 -12.489 1.00 81.12 97 SER A C 1
ATOM 735 O O . SER A 1 97 ? 15.506 -3.527 -13.163 1.00 81.12 97 SER A O 1
ATOM 737 N N . ASP A 1 98 ? 13.826 -2.030 -12.970 1.00 77.94 98 ASP A N 1
ATOM 738 C CA . ASP A 1 98 ? 13.836 -1.543 -14.353 1.00 77.94 98 ASP A CA 1
ATOM 739 C C . ASP A 1 98 ? 15.177 -0.866 -14.691 1.00 77.94 98 ASP A C 1
ATOM 741 O O . ASP A 1 98 ? 15.793 -1.148 -15.715 1.00 77.94 98 ASP A O 1
ATOM 745 N N . PHE A 1 99 ? 15.712 -0.059 -13.766 1.00 78.12 99 PHE A N 1
ATOM 746 C CA . PHE A 1 99 ? 17.025 0.576 -13.919 1.00 78.12 99 PHE A CA 1
ATOM 747 C C . PHE A 1 99 ? 18.185 -0.429 -14.036 1.00 78.12 99 PHE A C 1
ATOM 749 O O . PHE A 1 99 ? 19.130 -0.192 -14.788 1.00 78.12 99 PHE A O 1
ATOM 756 N N . PHE A 1 100 ? 18.132 -1.542 -13.300 1.00 80.81 100 PHE A N 1
ATOM 757 C CA . PHE A 1 100 ? 19.155 -2.593 -13.343 1.00 80.81 100 PHE A CA 1
ATOM 758 C C . PHE A 1 100 ? 18.903 -3.662 -14.424 1.00 80.81 100 PHE A C 1
ATOM 760 O O . PHE A 1 100 ? 19.753 -4.534 -14.603 1.00 80.81 100 PHE A O 1
ATOM 767 N N . GLY A 1 101 ? 17.787 -3.591 -15.160 1.00 75.06 101 GLY A N 1
ATOM 768 C CA . GLY A 1 101 ? 17.455 -4.518 -16.248 1.00 75.06 101 GLY A CA 1
ATOM 769 C C . GLY A 1 101 ? 16.949 -5.890 -15.789 1.00 75.06 101 GLY A C 1
ATOM 770 O O . GLY A 1 101 ? 17.179 -6.888 -16.469 1.00 75.06 101 GLY A O 1
ATOM 771 N N . PHE A 1 102 ? 16.303 -5.969 -14.623 1.00 76.75 102 PHE A N 1
ATOM 772 C CA . PHE A 1 102 ? 15.650 -7.194 -14.156 1.00 76.75 102 PHE A CA 1
ATOM 773 C C . PHE A 1 102 ? 14.183 -7.229 -14.621 1.00 76.75 102 PHE A C 1
ATOM 775 O O . PHE A 1 102 ? 13.355 -6.467 -14.119 1.00 76.75 102 PHE A O 1
ATOM 782 N N . ASP A 1 103 ? 13.847 -8.167 -15.511 1.00 66.88 103 ASP A N 1
ATOM 783 C CA . ASP A 1 103 ? 12.519 -8.292 -16.149 1.00 66.88 103 ASP A CA 1
ATOM 784 C C . ASP A 1 103 ? 11.506 -9.152 -15.358 1.00 66.88 103 ASP A C 1
ATOM 786 O O . ASP A 1 103 ? 10.543 -9.706 -15.897 1.00 66.88 103 ASP A O 1
ATOM 790 N N . GLU A 1 104 ? 11.687 -9.289 -14.046 1.00 74.56 104 GLU A N 1
ATOM 791 C CA . GLU A 1 104 ? 10.862 -10.167 -13.210 1.00 74.56 104 GLU A CA 1
ATOM 792 C C . GLU A 1 104 ? 9.652 -9.442 -12.602 1.00 74.56 104 GLU A C 1
ATOM 794 O O . GLU A 1 104 ? 9.541 -9.247 -11.390 1.00 74.56 104 GLU A O 1
ATOM 799 N N . PHE A 1 105 ? 8.679 -9.084 -13.442 1.00 71.44 105 PHE A N 1
ATOM 800 C CA . PHE A 1 105 ? 7.474 -8.362 -13.011 1.00 71.44 105 PHE A CA 1
ATOM 801 C C . PHE A 1 105 ? 6.707 -9.060 -11.871 1.00 71.44 105 PHE A C 1
ATOM 803 O O . PHE A 1 105 ? 6.263 -8.416 -10.918 1.00 71.44 105 PHE A O 1
ATOM 810 N N . PHE A 1 106 ? 6.535 -10.385 -11.948 1.00 73.06 106 PHE A N 1
ATOM 811 C CA . PHE A 1 106 ? 5.684 -11.128 -11.012 1.00 73.06 106 PHE A CA 1
ATOM 812 C C . PHE A 1 106 ? 6.293 -11.229 -9.593 1.00 73.06 106 PHE A C 1
ATOM 814 O O . PHE A 1 106 ? 5.593 -10.899 -8.630 1.00 73.06 106 PHE A O 1
ATOM 821 N N . PRO A 1 107 ? 7.583 -11.585 -9.416 1.00 76.19 107 PRO A N 1
ATOM 822 C CA . PRO A 1 107 ? 8.262 -11.512 -8.116 1.00 76.19 107 PRO A CA 1
ATOM 823 C C . PRO A 1 107 ? 8.307 -10.103 -7.505 1.00 76.19 107 PRO A C 1
ATOM 825 O O . PRO A 1 107 ? 8.072 -9.938 -6.301 1.00 76.19 107 PRO A O 1
ATOM 828 N N . LEU A 1 108 ? 8.543 -9.069 -8.319 1.00 76.88 108 LEU A N 1
ATOM 829 C CA . LEU A 1 108 ? 8.533 -7.671 -7.867 1.00 76.88 108 LEU A CA 1
ATOM 830 C C . LEU A 1 108 ? 7.144 -7.255 -7.390 1.00 76.88 108 LEU A C 1
ATOM 832 O O . LEU A 1 108 ? 7.001 -6.607 -6.351 1.00 76.88 108 LEU A O 1
ATOM 836 N N . PHE A 1 109 ? 6.102 -7.691 -8.101 1.00 76.94 109 PHE A N 1
ATOM 837 C CA . PHE A 1 109 ? 4.723 -7.420 -7.722 1.00 76.94 109 PHE A CA 1
ATOM 838 C C . PHE A 1 109 ? 4.379 -8.064 -6.376 1.00 76.94 109 PHE A C 1
ATOM 840 O O . PHE A 1 109 ? 3.785 -7.408 -5.520 1.00 76.94 109 PHE A O 1
ATOM 847 N N . ILE A 1 110 ? 4.796 -9.313 -6.144 1.00 77.56 110 ILE A N 1
ATOM 848 C CA . ILE A 1 110 ? 4.617 -9.989 -4.848 1.00 77.56 110 ILE A CA 1
ATOM 849 C C . ILE A 1 110 ? 5.361 -9.238 -3.738 1.00 77.56 110 ILE A C 1
ATOM 851 O O . ILE A 1 110 ? 4.791 -9.003 -2.670 1.00 77.56 110 ILE A O 1
ATOM 855 N N . THR A 1 111 ? 6.598 -8.813 -3.998 1.00 78.31 111 THR A N 1
ATOM 856 C CA . THR A 1 111 ? 7.414 -8.041 -3.047 1.00 78.31 111 THR A CA 1
ATOM 857 C C . THR A 1 111 ? 6.727 -6.730 -2.671 1.00 78.31 111 THR A C 1
ATOM 859 O O . THR A 1 111 ? 6.611 -6.396 -1.490 1.00 78.31 111 THR A O 1
ATOM 862 N N . TRP A 1 112 ? 6.176 -6.028 -3.660 1.00 78.62 112 TRP A N 1
ATOM 863 C CA . TRP A 1 112 ? 5.392 -4.816 -3.452 1.00 78.62 112 TRP A CA 1
ATOM 864 C C . TRP A 1 112 ? 4.159 -5.068 -2.575 1.00 78.62 112 TRP A C 1
ATOM 866 O O . TRP A 1 112 ? 3.926 -4.331 -1.612 1.00 78.62 112 TRP A O 1
ATOM 876 N N . GLN A 1 113 ? 3.406 -6.143 -2.832 1.00 79.75 113 GLN A N 1
ATOM 877 C CA . GLN A 1 113 ? 2.270 -6.501 -1.978 1.00 79.75 113 GLN A CA 1
ATOM 878 C C . GLN A 1 113 ? 2.705 -6.853 -0.551 1.00 79.75 113 GLN A C 1
ATOM 880 O O . GLN A 1 113 ? 2.025 -6.475 0.403 1.00 79.75 113 GLN A O 1
ATOM 885 N N . GLY A 1 114 ? 3.856 -7.506 -0.381 1.00 78.00 114 GLY A N 1
ATOM 886 C CA . GLY A 1 114 ? 4.443 -7.786 0.930 1.00 78.00 114 GLY A CA 1
ATOM 887 C C . GLY A 1 114 ? 4.751 -6.515 1.729 1.00 78.00 114 GLY A C 1
ATOM 888 O O . GLY A 1 114 ? 4.349 -6.408 2.888 1.00 78.00 114 GLY A O 1
ATOM 889 N N . ILE A 1 115 ? 5.393 -5.523 1.102 1.00 81.56 115 ILE A N 1
ATOM 890 C CA . ILE A 1 115 ? 5.717 -4.226 1.728 1.00 81.56 115 ILE A CA 1
ATOM 891 C C . ILE A 1 115 ? 4.440 -3.487 2.153 1.00 81.56 115 ILE A C 1
ATOM 893 O O . ILE A 1 115 ? 4.357 -2.971 3.270 1.00 81.56 115 ILE A O 1
ATOM 897 N N . LEU A 1 116 ? 3.420 -3.474 1.290 1.00 77.88 116 LEU A N 1
ATOM 898 C CA . LEU A 1 116 ? 2.119 -2.873 1.592 1.00 77.88 116 LEU A CA 1
ATOM 899 C C . LEU A 1 116 ? 1.440 -3.548 2.790 1.00 77.88 116 LEU A C 1
ATOM 901 O O . LEU A 1 116 ? 0.988 -2.862 3.708 1.00 77.88 116 LEU A O 1
ATOM 905 N N . LEU A 1 117 ? 1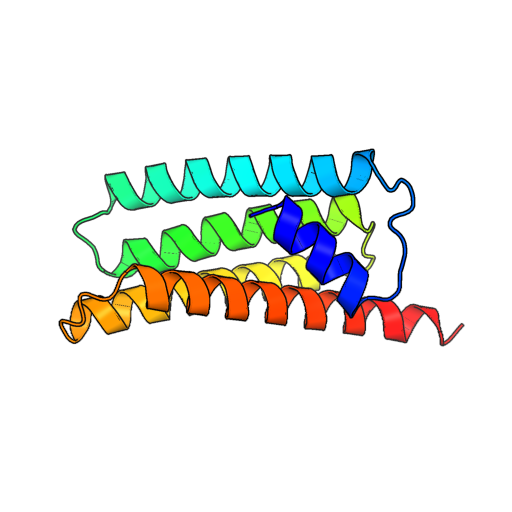.404 -4.882 2.820 1.00 78.75 117 LEU A N 1
ATOM 906 C CA . LEU A 1 117 ? 0.830 -5.642 3.934 1.00 78.75 117 LEU A CA 1
ATOM 907 C C . LEU A 1 117 ? 1.582 -5.405 5.248 1.00 78.75 117 LEU A C 1
ATOM 909 O O . LEU A 1 117 ? 0.947 -5.268 6.295 1.00 78.75 117 LEU A O 1
ATOM 913 N N . LEU A 1 118 ? 2.912 -5.300 5.197 1.00 78.12 118 LEU A N 1
ATOM 914 C CA . LEU A 1 118 ? 3.736 -4.964 6.356 1.00 78.12 118 LEU A CA 1
ATOM 915 C C . LEU A 1 118 ? 3.394 -3.568 6.896 1.00 78.12 118 LEU A C 1
ATOM 917 O O . LEU A 1 118 ? 3.150 -3.418 8.094 1.00 78.12 118 LEU A O 1
ATOM 921 N N . GLY A 1 119 ? 3.316 -2.559 6.021 1.00 76.62 119 GLY A N 1
ATOM 922 C CA . GLY A 1 119 ? 2.944 -1.192 6.402 1.00 76.62 119 GLY A CA 1
ATOM 923 C C . GLY A 1 119 ? 1.558 -1.120 7.048 1.00 76.62 119 GLY A C 1
ATOM 924 O O . GLY A 1 119 ? 1.380 -0.469 8.079 1.00 76.62 119 GLY A O 1
ATOM 925 N N . ILE A 1 120 ? 0.595 -1.862 6.498 1.00 75.81 120 ILE A N 1
ATOM 926 C CA . ILE A 1 120 ? -0.759 -2.003 7.051 1.00 75.81 120 ILE A CA 1
ATOM 927 C C . ILE A 1 120 ? -0.724 -2.673 8.430 1.00 75.81 120 ILE A C 1
ATOM 929 O O . ILE A 1 120 ? -1.340 -2.172 9.371 1.00 75.81 120 ILE A O 1
ATOM 933 N N . GLY A 1 121 ? 0.020 -3.772 8.577 1.00 76.25 121 GLY A N 1
ATOM 934 C CA . GLY A 1 121 ? 0.165 -4.482 9.847 1.00 76.25 121 GLY A CA 1
ATOM 935 C C . GLY A 1 121 ? 0.749 -3.596 10.949 1.00 76.25 121 GLY A C 1
ATOM 936 O O . GLY A 1 121 ? 0.193 -3.531 12.046 1.00 76.25 121 GLY A O 1
ATOM 937 N N . ILE A 1 122 ? 1.815 -2.852 10.643 1.00 78.06 122 ILE A N 1
ATOM 938 C CA . ILE A 1 122 ? 2.433 -1.888 11.565 1.00 78.06 122 ILE A CA 1
ATOM 939 C C . ILE A 1 122 ? 1.434 -0.788 11.947 1.00 78.06 122 ILE A C 1
ATOM 941 O O . ILE A 1 122 ? 1.276 -0.484 13.132 1.00 78.06 122 ILE A O 1
ATOM 945 N N . ALA A 1 123 ? 0.728 -0.218 10.965 1.00 75.50 123 ALA A N 1
ATOM 946 C CA . ALA A 1 123 ? -0.251 0.840 11.200 1.00 75.50 123 ALA A CA 1
ATOM 947 C C . ALA A 1 123 ? -1.367 0.386 12.157 1.00 75.50 123 ALA A C 1
ATOM 949 O O . ALA A 1 123 ? -1.703 1.106 13.100 1.00 75.50 123 ALA A O 1
ATOM 950 N N . ILE A 1 124 ? -1.889 -0.830 11.967 1.00 72.81 124 ILE A N 1
ATOM 951 C CA . ILE A 1 124 ? -2.939 -1.386 12.828 1.00 72.81 124 ILE A CA 1
ATOM 952 C C . ILE A 1 124 ? -2.403 -1.712 14.229 1.00 72.81 124 ILE A C 1
ATOM 954 O O . ILE A 1 124 ? -3.049 -1.376 15.221 1.00 72.81 124 ILE A O 1
ATOM 958 N N . GLN A 1 125 ? -1.219 -2.323 14.345 1.00 73.88 125 GLN A N 1
ATOM 959 C CA . GLN A 1 125 ? -0.635 -2.649 15.654 1.00 73.88 125 GLN A CA 1
ATOM 960 C C . GLN A 1 125 ? -0.386 -1.401 16.509 1.00 73.88 125 GLN A C 1
ATOM 962 O O . GLN A 1 125 ? -0.606 -1.424 17.724 1.00 73.88 125 GLN A O 1
ATOM 967 N N . ILE A 1 126 ? 0.062 -0.306 15.891 1.00 73.00 126 ILE A N 1
ATOM 968 C CA . ILE A 1 126 ? 0.329 0.951 16.595 1.00 73.00 126 ILE A CA 1
ATOM 969 C C . ILE A 1 126 ? -0.972 1.621 17.054 1.00 73.00 126 ILE A C 1
ATOM 971 O O . ILE A 1 126 ? -1.012 2.162 18.163 1.00 73.00 126 ILE A O 1
ATOM 975 N N . ASP A 1 127 ? -2.038 1.564 16.252 1.00 70.06 127 ASP A N 1
ATOM 976 C CA . ASP A 1 127 ? -3.358 2.062 16.663 1.00 70.06 127 ASP A CA 1
ATOM 977 C C . ASP A 1 127 ? -3.939 1.205 17.808 1.00 70.06 127 ASP A C 1
ATOM 979 O O . ASP A 1 127 ? -4.395 1.741 18.821 1.00 70.06 127 ASP A O 1
ATOM 983 N N . SER A 1 128 ? -3.809 -0.126 17.718 1.00 63.91 128 SER A N 1
ATOM 984 C CA . SER A 1 128 ? -4.338 -1.075 18.708 1.00 63.91 128 SER A CA 1
ATOM 985 C C . SER A 1 128 ? -3.666 -0.983 20.083 1.00 63.91 128 SER A C 1
ATOM 987 O O . SER A 1 128 ? -4.368 -1.041 21.093 1.00 63.91 128 SER A O 1
ATOM 989 N N . ARG A 1 129 ? -2.334 -0.814 20.175 1.00 56.56 129 ARG A N 1
ATOM 990 C CA . ARG A 1 129 ? -1.629 -0.744 21.480 1.00 56.56 129 ARG A CA 1
ATOM 991 C C . ARG A 1 129 ? -2.081 0.418 22.360 1.00 56.56 129 ARG A C 1
ATOM 993 O O . ARG A 1 129 ? -1.958 0.340 23.574 1.00 56.56 129 ARG A O 1
ATOM 1000 N N . LYS A 1 130 ? -2.599 1.501 21.778 1.00 51.16 130 LYS A N 1
ATOM 1001 C CA . LYS A 1 130 ? -3.116 2.628 22.568 1.00 51.16 130 LYS A CA 1
ATOM 1002 C C . LYS A 1 130 ? -4.518 2.369 23.123 1.00 51.16 130 LYS A C 1
ATOM 1004 O O . LYS A 1 130 ? -4.903 3.019 24.087 1.00 51.16 130 LYS A O 1
ATOM 1009 N N . SER A 1 131 ? -5.270 1.438 22.531 1.00 45.62 131 SER A N 1
ATOM 1010 C CA . SER A 1 131 ? -6.610 1.074 22.999 1.00 45.62 131 SER A CA 1
ATOM 1011 C C . SER A 1 131 ? -6.596 0.231 24.277 1.00 45.62 131 SER A C 1
ATOM 1013 O O . SER A 1 131 ? -7.630 0.156 24.926 1.00 45.62 131 SER A O 1
ATOM 1015 N N . SER A 1 132 ? -5.470 -0.400 24.632 1.00 41.47 132 SER A N 1
ATOM 1016 C CA . SER A 1 132 ? -5.339 -1.238 25.835 1.00 41.47 132 SER A CA 1
ATOM 1017 C C . SER A 1 132 ? -4.718 -0.512 27.036 1.00 41.47 132 SER A C 1
ATOM 1019 O O . SER A 1 132 ? -4.428 -1.156 28.036 1.00 41.47 132 SER A O 1
ATOM 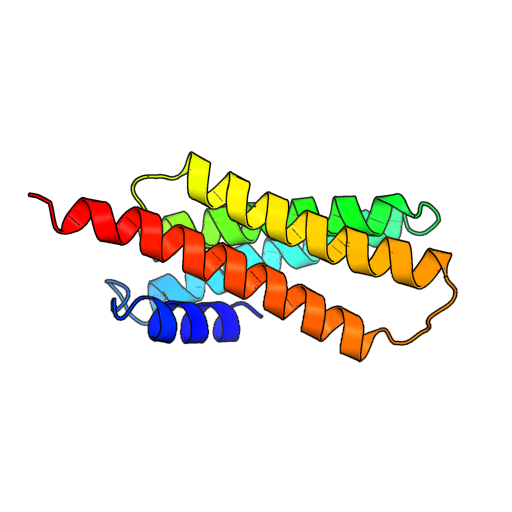1021 N N . ILE A 1 133 ? -4.442 0.795 26.924 1.00 42.75 133 ILE A N 1
ATOM 1022 C CA . ILE A 1 133 ? -3.847 1.622 27.998 1.00 42.75 133 ILE A CA 1
ATOM 1023 C C . ILE A 1 133 ? -4.920 2.540 28.630 1.00 42.75 133 ILE A C 1
ATOM 1025 O O . ILE A 1 133 ? -4.607 3.569 29.217 1.00 42.75 133 ILE A O 1
ATOM 1029 N N . PHE A 1 134 ? -6.199 2.185 28.504 1.00 38.03 134 PHE A N 1
ATOM 1030 C CA . PHE A 1 134 ? -7.306 2.826 29.218 1.00 38.03 134 PHE A CA 1
ATOM 1031 C C . PHE A 1 134 ? -8.128 1.777 29.951 1.00 38.03 134 PHE A C 1
ATOM 1033 O O . PHE A 1 134 ? -8.384 0.719 29.331 1.00 38.03 134 PHE A O 1
#